Protein AF-A0A7K1BKQ8-F1 (afdb_monomer)

Sequence (79 aa):
VAAVLTTDAFADEVRIDEATAASMQVTGVPFFVFDRRLAVAGAQPPEVLLQVLDRVWSEREPALEVLIEGEVCGPEGCD

Radius of gyration: 20.64 Å; Cα contacts (8 Å, |Δi|>4): 30; chains: 1; bounding box: 34×36×50 Å

Foldseek 3Di:
DVVPVVDCVCVVVVVVVVVVCVVVVNDDDDKDQAPVPDIDHDDDDVVVVVVVVVVSVVPPDDDDDCPDDDQDQDVVGGD

Structure (mmCIF, N/CA/C/O backbone):
data_AF-A0A7K1BKQ8-F1
#
_entry.id   AF-A0A7K1BKQ8-F1
#
loop_
_atom_site.group_PDB
_atom_site.id
_atom_site.type_symbol
_atom_site.label_atom_id
_atom_site.label_alt_id
_atom_site.label_comp_id
_atom_site.label_asym_id
_atom_site.label_entity_id
_atom_site.label_seq_id
_atom_site.pdbx_PDB_ins_code
_atom_site.Cartn_x
_atom_site.Cartn_y
_atom_site.Cartn_z
_atom_site.occupancy
_atom_site.B_iso_or_equiv
_atom_site.auth_seq_id
_atom_site.auth_comp_id
_atom_site.auth_asym_id
_atom_site.auth_atom_id
_atom_site.pdbx_PDB_model_num
ATOM 1 N N . VAL A 1 1 ? 20.212 6.441 -15.149 1.00 73.38 1 VAL A N 1
ATOM 2 C CA . VAL A 1 1 ? 18.825 6.448 -15.678 1.00 73.38 1 VAL A CA 1
ATOM 3 C C . VAL A 1 1 ? 18.739 5.732 -17.017 1.00 73.38 1 VAL A C 1
ATOM 5 O O . VAL A 1 1 ? 18.092 4.701 -17.051 1.00 73.38 1 VAL A O 1
ATOM 8 N N . ALA A 1 2 ? 19.440 6.188 -18.068 1.00 88.12 2 ALA A N 1
ATOM 9 C CA . ALA A 1 2 ? 19.411 5.534 -19.387 1.00 88.12 2 ALA A CA 1
ATOM 10 C C . ALA A 1 2 ? 19.643 4.010 -19.326 1.00 88.12 2 ALA A C 1
ATOM 12 O O . ALA A 1 2 ? 18.830 3.273 -19.852 1.00 88.12 2 ALA A O 1
ATOM 13 N N . ALA A 1 3 ? 20.654 3.544 -18.583 1.00 87.81 3 ALA A N 1
ATOM 14 C CA . ALA A 1 3 ? 20.946 2.111 -18.435 1.00 87.81 3 ALA A CA 1
ATOM 15 C C . ALA A 1 3 ? 19.775 1.259 -17.895 1.00 87.81 3 ALA A C 1
ATOM 17 O O . ALA A 1 3 ? 19.620 0.114 -18.301 1.00 87.81 3 ALA A O 1
ATOM 18 N N . VAL A 1 4 ? 18.947 1.813 -17.003 1.00 94.06 4 VAL A N 1
ATOM 19 C CA . VAL A 1 4 ? 17.756 1.122 -16.478 1.00 94.06 4 VAL A CA 1
ATOM 20 C C . VAL A 1 4 ? 16.639 1.151 -17.517 1.00 94.06 4 VAL A C 1
ATOM 22 O O . VAL A 1 4 ? 16.053 0.124 -17.807 1.00 94.06 4 VAL A O 1
ATOM 25 N N . LEU A 1 5 ? 16.391 2.311 -18.134 1.00 94.75 5 LEU A N 1
ATOM 26 C CA . LEU A 1 5 ? 15.298 2.482 -19.100 1.00 94.75 5 LEU A CA 1
ATOM 27 C 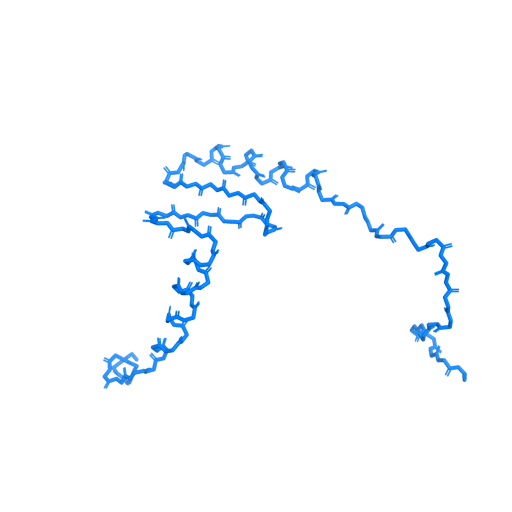C . LEU A 1 5 ? 15.505 1.727 -20.423 1.00 94.75 5 LEU A C 1
ATOM 29 O O . LEU A 1 5 ? 14.544 1.509 -21.151 1.00 94.75 5 LEU A O 1
ATOM 33 N N . THR A 1 6 ? 16.746 1.381 -20.771 1.00 96.44 6 THR A N 1
ATOM 34 C CA . THR A 1 6 ? 17.076 0.657 -22.009 1.00 96.44 6 THR A CA 1
ATOM 35 C C . THR A 1 6 ? 17.195 -0.855 -21.816 1.00 96.44 6 THR A C 1
ATOM 37 O O . THR A 1 6 ? 17.631 -1.543 -22.736 1.00 96.44 6 THR A O 1
ATOM 40 N N . THR A 1 7 ? 16.899 -1.370 -20.624 1.00 95.69 7 THR A N 1
ATOM 41 C CA . THR A 1 7 ? 16.974 -2.799 -20.288 1.00 95.69 7 THR A CA 1
ATOM 42 C C . THR A 1 7 ? 15.723 -3.226 -19.523 1.00 95.69 7 THR A C 1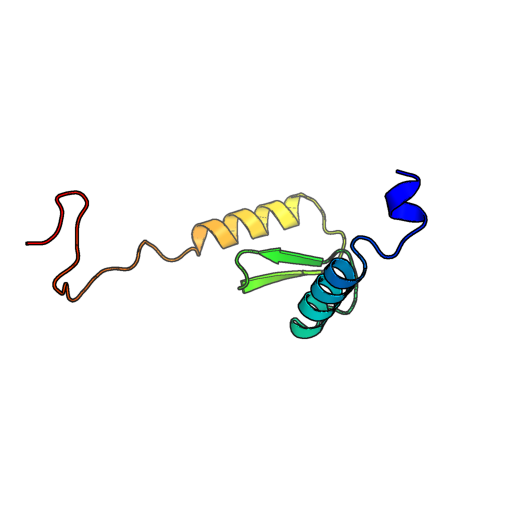
ATOM 44 O O . THR A 1 7 ? 14.886 -2.392 -19.192 1.00 95.69 7 THR A O 1
ATOM 47 N N . ASP A 1 8 ? 15.625 -4.516 -19.204 1.00 96.00 8 ASP A N 1
ATOM 48 C CA . ASP A 1 8 ? 14.553 -5.075 -18.370 1.00 96.00 8 ASP A CA 1
ATOM 49 C C . ASP A 1 8 ? 14.876 -5.015 -16.867 1.00 96.00 8 ASP A C 1
ATOM 51 O O . ASP A 1 8 ? 14.331 -5.773 -16.065 1.00 96.00 8 ASP A O 1
ATOM 55 N N . ALA A 1 9 ? 15.788 -4.129 -16.456 1.00 97.06 9 ALA A N 1
ATOM 56 C CA . ALA A 1 9 ? 16.081 -3.928 -15.044 1.00 97.06 9 ALA A CA 1
ATOM 57 C C . ALA A 1 9 ? 14.787 -3.593 -14.274 1.00 97.06 9 ALA A C 1
ATOM 59 O O . ALA A 1 9 ? 14.074 -2.657 -14.638 1.00 97.06 9 ALA A O 1
ATOM 60 N N . PHE A 1 10 ? 14.524 -4.339 -13.196 1.00 97.25 10 PHE A N 1
ATOM 61 C CA . PHE A 1 10 ? 13.329 -4.261 -12.341 1.00 97.25 10 PHE A CA 1
ATOM 62 C C . PHE A 1 10 ? 12.018 -4.803 -12.937 1.00 97.25 10 PHE A C 1
ATOM 64 O O . PHE A 1 10 ? 10.969 -4.688 -12.301 1.00 97.25 10 PHE A O 1
ATOM 71 N N . ALA A 1 11 ? 12.035 -5.376 -14.147 1.00 97.50 11 ALA A N 1
ATOM 72 C CA . ALA A 1 11 ? 10.819 -5.889 -14.776 1.00 97.50 11 ALA A CA 1
ATOM 73 C C . ALA A 1 11 ? 10.177 -7.022 -13.957 1.00 97.50 11 ALA A C 1
ATOM 75 O O . ALA A 1 11 ? 8.959 -7.021 -13.770 1.00 97.50 11 ALA A O 1
ATOM 76 N N . ASP A 1 12 ? 10.983 -7.949 -13.436 1.00 98.31 12 ASP A N 1
ATOM 77 C CA . ASP A 1 12 ? 10.497 -9.075 -12.634 1.00 98.31 12 ASP A CA 1
ATOM 78 C C . ASP A 1 12 ? 9.924 -8.602 -11.293 1.00 98.31 12 ASP A C 1
ATOM 80 O O . ASP A 1 12 ? 8.851 -9.041 -10.884 1.00 98.31 12 ASP A O 1
ATOM 84 N N . GLU A 1 13 ? 10.582 -7.649 -10.638 1.00 98.44 13 GLU A N 1
ATOM 85 C CA . GLU A 1 13 ? 10.134 -7.045 -9.385 1.00 98.44 13 GLU A CA 1
ATOM 86 C C . GLU A 1 13 ? 8.782 -6.339 -9.551 1.00 98.44 13 GLU A C 1
ATOM 88 O O . GLU A 1 13 ? 7.877 -6.547 -8.744 1.00 98.44 13 GLU A O 1
ATOM 93 N N . VAL A 1 14 ? 8.590 -5.588 -10.643 1.00 98.06 14 VAL A N 1
ATOM 94 C CA . VAL A 1 14 ? 7.292 -4.967 -10.961 1.00 98.06 14 VAL A CA 1
ATOM 95 C C . VAL A 1 14 ? 6.203 -6.028 -11.157 1.00 98.06 14 VAL A C 1
ATOM 97 O O . VAL A 1 14 ? 5.088 -5.868 -10.657 1.00 98.06 14 VAL A O 1
ATOM 100 N N . ARG A 1 15 ? 6.505 -7.139 -11.843 1.00 98.50 15 ARG A N 1
ATOM 101 C CA . ARG A 1 15 ? 5.542 -8.240 -12.040 1.00 98.50 15 ARG A CA 1
ATOM 102 C C . ARG A 1 15 ? 5.208 -8.959 -10.733 1.00 98.50 15 ARG A C 1
ATOM 104 O O . ARG A 1 15 ? 4.066 -9.381 -10.553 1.00 98.50 15 ARG A O 1
ATOM 111 N N . ILE A 1 16 ? 6.168 -9.077 -9.815 1.00 98.62 16 ILE A N 1
ATOM 112 C CA . ILE A 1 16 ? 5.955 -9.630 -8.471 1.00 98.62 16 ILE A CA 1
ATOM 113 C C . ILE A 1 16 ? 5.015 -8.730 -7.658 1.00 98.62 16 ILE A C 1
ATOM 115 O O . ILE A 1 16 ? 4.091 -9.246 -7.021 1.00 98.62 16 ILE A O 1
ATOM 119 N N . ASP A 1 17 ? 5.186 -7.409 -7.710 1.00 98.19 17 ASP A N 1
ATOM 120 C CA . ASP A 1 17 ? 4.301 -6.465 -7.016 1.00 98.19 17 ASP A CA 1
ATOM 121 C C . ASP A 1 17 ? 2.867 -6.513 -7.575 1.00 98.19 17 ASP A C 1
ATOM 123 O O . ASP A 1 17 ? 1.898 -6.596 -6.813 1.00 98.19 17 ASP A O 1
ATOM 127 N N . GLU A 1 18 ? 2.708 -6.553 -8.903 1.00 98.19 18 GLU A N 1
ATOM 128 C CA . GLU A 1 18 ? 1.405 -6.713 -9.567 1.00 98.19 18 GLU A CA 1
ATOM 129 C C . GLU A 1 18 ? 0.721 -8.038 -9.190 1.00 98.19 18 GLU A C 1
ATOM 131 O O . GLU A 1 18 ? -0.469 -8.055 -8.862 1.00 98.19 18 GLU A O 1
ATOM 136 N N . ALA A 1 19 ? 1.465 -9.150 -9.190 1.00 98.25 19 ALA A N 1
ATOM 137 C CA . ALA A 1 19 ? 0.953 -10.461 -8.792 1.00 98.25 19 ALA A CA 1
ATOM 138 C C . ALA A 1 19 ? 0.557 -10.494 -7.308 1.00 98.25 19 ALA A C 1
ATOM 140 O O . ALA A 1 19 ? -0.471 -11.076 -6.947 1.00 98.25 19 ALA A O 1
ATOM 141 N N . THR A 1 20 ? 1.330 -9.826 -6.450 1.00 96.88 20 THR A N 1
ATOM 142 C CA . THR A 1 20 ? 1.018 -9.672 -5.026 1.00 96.88 20 THR A CA 1
ATOM 143 C C . THR A 1 20 ? -0.300 -8.920 -4.848 1.00 96.88 20 THR A C 1
ATOM 145 O O . THR A 1 20 ? -1.188 -9.409 -4.147 1.00 96.88 20 THR A O 1
ATOM 148 N N . ALA A 1 21 ? -0.486 -7.792 -5.539 1.00 96.88 21 ALA A N 1
ATOM 149 C CA . ALA A 1 21 ? -1.739 -7.038 -5.515 1.00 96.88 21 ALA A CA 1
ATOM 150 C C . ALA A 1 21 ? -2.929 -7.870 -6.036 1.00 96.88 21 ALA A C 1
ATOM 152 O O . ALA A 1 21 ? -3.986 -7.915 -5.401 1.00 96.88 21 ALA A O 1
ATOM 153 N N . ALA A 1 22 ? -2.748 -8.600 -7.141 1.00 96.81 22 ALA A N 1
ATOM 154 C CA . ALA A 1 22 ? -3.776 -9.476 -7.702 1.00 96.81 22 ALA A CA 1
ATOM 155 C C . ALA A 1 22 ? -4.167 -10.617 -6.744 1.00 96.81 22 ALA A C 1
ATOM 157 O O . ALA A 1 22 ? -5.350 -10.943 -6.629 1.00 96.81 22 ALA A O 1
ATOM 158 N N . SER A 1 23 ? -3.208 -11.190 -6.004 1.00 96.19 23 SER A N 1
ATOM 159 C CA . SER A 1 23 ? -3.479 -12.231 -4.998 1.00 96.19 23 SER A CA 1
ATOM 160 C C . SER A 1 23 ? -4.390 -11.733 -3.865 1.00 96.19 23 SER A C 1
ATOM 162 O O . SER A 1 23 ? -5.208 -12.492 -3.342 1.00 96.19 23 SER A O 1
ATOM 164 N N . MET A 1 24 ? -4.324 -10.432 -3.561 1.00 94.50 24 MET A N 1
ATOM 165 C CA . MET A 1 24 ? -5.190 -9.733 -2.606 1.00 94.50 24 MET A CA 1
ATOM 166 C C . MET A 1 24 ? -6.499 -9.225 -3.241 1.00 94.50 24 MET A C 1
ATOM 168 O O . MET A 1 24 ? -7.223 -8.455 -2.616 1.00 94.50 24 MET A O 1
ATOM 172 N N . GLN A 1 25 ? -6.806 -9.636 -4.478 1.00 94.62 25 GLN A N 1
ATOM 173 C CA . GLN A 1 25 ? -7.963 -9.196 -5.269 1.00 94.62 25 GLN A CA 1
ATOM 174 C C . GLN A 1 25 ? -8.031 -7.675 -5.510 1.00 94.62 25 GLN A C 1
ATOM 176 O O . GLN A 1 25 ? -9.113 -7.113 -5.688 1.00 94.62 25 GLN A O 1
ATOM 181 N N . VAL A 1 26 ? -6.884 -6.989 -5.554 1.00 96.62 26 VAL A N 1
ATOM 182 C CA . VAL A 1 26 ? -6.826 -5.564 -5.910 1.00 96.62 26 VAL A CA 1
ATOM 183 C C . VAL A 1 26 ? -7.073 -5.397 -7.410 1.00 96.62 26 VAL A C 1
ATOM 185 O O . VAL A 1 26 ? -6.329 -5.929 -8.229 1.00 96.62 26 VAL A O 1
ATOM 188 N N . THR A 1 27 ? -8.100 -4.627 -7.782 1.00 96.06 27 THR A N 1
ATOM 189 C CA . THR A 1 27 ? -8.475 -4.379 -9.191 1.00 96.06 27 THR A CA 1
ATOM 190 C C . THR A 1 27 ? -8.346 -2.916 -9.624 1.00 96.06 27 THR A C 1
ATOM 192 O O . THR A 1 27 ? -8.699 -2.577 -10.751 1.00 96.06 27 THR A O 1
ATOM 195 N N . GLY A 1 28 ? -7.885 -2.025 -8.744 1.00 95.75 28 GLY A N 1
ATOM 196 C CA . GLY A 1 28 ? -7.764 -0.597 -9.032 1.00 95.75 28 GLY A CA 1
ATOM 197 C C . GLY A 1 28 ? -6.859 0.125 -8.040 1.00 95.75 28 GLY A C 1
ATOM 198 O O . GLY A 1 28 ? -6.710 -0.310 -6.900 1.00 95.75 28 GLY A O 1
ATOM 199 N N . VAL A 1 29 ? -6.257 1.229 -8.490 1.00 97.12 29 VAL A N 1
ATOM 200 C CA . VAL A 1 29 ? -5.287 2.035 -7.730 1.00 97.12 29 VAL A CA 1
ATOM 201 C C . VAL A 1 29 ? -5.738 3.506 -7.632 1.00 97.12 29 VAL A C 1
ATOM 203 O O . VAL A 1 29 ? -6.427 3.978 -8.540 1.00 97.12 29 VAL A O 1
ATOM 206 N N . PRO A 1 30 ? -5.361 4.252 -6.569 1.00 96.44 30 PRO A N 1
ATOM 207 C CA . PRO A 1 30 ? -4.530 3.822 -5.436 1.00 96.44 30 PRO A CA 1
ATOM 208 C C . PRO A 1 30 ? -5.268 2.870 -4.481 1.00 96.44 30 PRO A C 1
ATOM 210 O O . PRO A 1 30 ? -6.489 2.934 -4.343 1.00 96.44 30 PRO A O 1
ATOM 213 N N . PHE A 1 31 ? -4.514 1.981 -3.833 1.00 97.44 31 PHE A N 1
ATOM 214 C CA . PHE A 1 31 ? -5.005 0.995 -2.870 1.00 97.44 31 PHE A CA 1
ATOM 215 C C . PHE A 1 31 ? -4.003 0.885 -1.720 1.00 97.44 31 PHE A C 1
ATOM 217 O O . PHE A 1 31 ? -2.802 0.767 -1.956 1.00 97.44 31 PHE A O 1
ATOM 224 N N . PHE A 1 32 ? -4.487 0.933 -0.484 1.00 96.88 32 PHE A N 1
ATOM 225 C CA . PHE A 1 32 ? -3.662 0.928 0.719 1.00 96.88 32 PHE A CA 1
ATOM 226 C C . PHE A 1 32 ? -3.976 -0.317 1.541 1.00 96.88 32 PHE A C 1
ATOM 2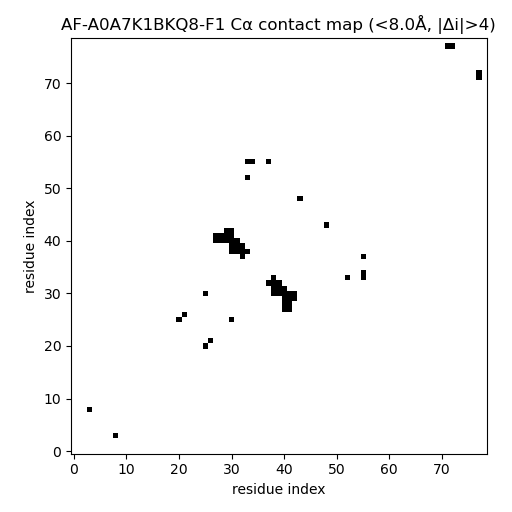28 O O . PHE A 1 32 ? -5.143 -0.593 1.807 1.00 96.88 32 PHE A O 1
ATOM 235 N N . VAL A 1 33 ? -2.943 -1.047 1.963 1.00 95.31 33 VAL A N 1
ATOM 236 C CA . VAL A 1 33 ? -3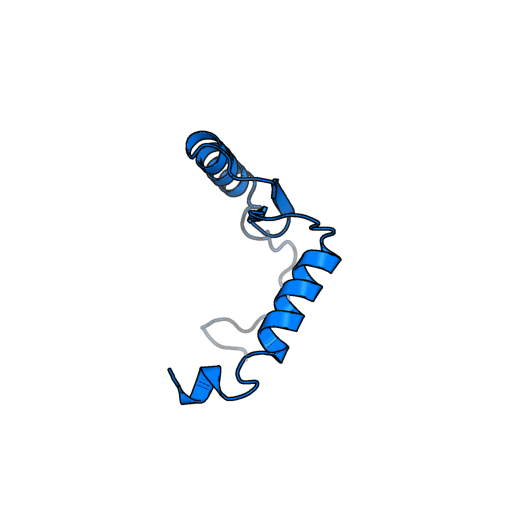.052 -2.202 2.866 1.00 95.31 33 VAL A CA 1
ATOM 237 C C . VAL A 1 33 ? -2.318 -1.874 4.160 1.00 95.31 33 VAL A C 1
ATOM 239 O O . VAL A 1 33 ? -1.146 -1.508 4.139 1.00 95.31 33 VAL A O 1
ATOM 242 N N . PHE A 1 34 ? -2.997 -2.037 5.290 1.00 94.50 34 PHE A N 1
ATOM 243 C CA . PHE A 1 34 ? -2.493 -1.749 6.626 1.00 94.50 34 PHE A CA 1
ATOM 244 C C . PHE A 1 34 ? -2.369 -3.048 7.420 1.00 94.50 34 PHE A C 1
ATOM 246 O O . PHE A 1 34 ? -3.335 -3.805 7.546 1.00 94.50 34 PHE A O 1
ATOM 253 N N . ASP A 1 35 ? -1.162 -3.309 7.930 1.00 92.31 35 ASP A N 1
ATOM 254 C CA . ASP A 1 35 ? -0.839 -4.470 8.777 1.00 92.31 35 ASP A CA 1
ATOM 255 C C . ASP A 1 35 ? -1.272 -5.821 8.170 1.00 92.31 35 ASP A C 1
ATOM 257 O O . ASP A 1 35 ? -1.630 -6.756 8.876 1.0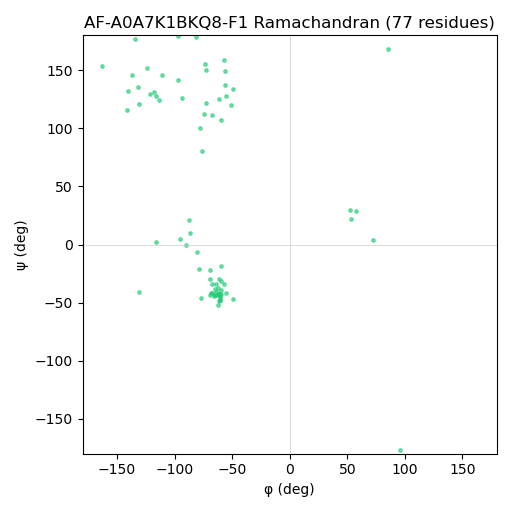0 92.31 35 ASP A O 1
ATOM 261 N N . ARG A 1 36 ? -1.293 -5.909 6.828 1.00 90.44 36 ARG A N 1
ATOM 262 C CA . ARG A 1 36 ? -1.782 -7.068 6.049 1.00 90.44 36 ARG A CA 1
ATOM 263 C C . ARG A 1 36 ? -3.203 -7.534 6.419 1.00 90.44 36 ARG A C 1
ATOM 265 O O . ARG A 1 36 ? -3.559 -8.675 6.139 1.00 90.44 36 ARG A O 1
ATOM 272 N N . ARG A 1 37 ? -4.015 -6.662 7.024 1.00 89.75 37 ARG A N 1
ATOM 273 C CA . ARG A 1 37 ? -5.335 -7.009 7.577 1.00 89.75 37 ARG A CA 1
ATOM 274 C C . ARG A 1 37 ? -6.445 -6.064 7.140 1.00 89.75 37 ARG A C 1
ATOM 276 O O . ARG A 1 37 ? -7.552 -6.516 6.865 1.00 89.75 37 ARG A O 1
ATOM 283 N N . LEU A 1 38 ? -6.167 -4.763 7.097 1.00 91.50 38 LEU A N 1
ATOM 284 C CA . LEU A 1 38 ? -7.139 -3.737 6.719 1.00 91.50 38 LEU A CA 1
ATOM 285 C C . LEU A 1 38 ? -6.760 -3.127 5.373 1.00 91.50 38 LEU A C 1
ATOM 287 O O . LEU A 1 38 ? -5.579 -2.991 5.066 1.00 91.50 38 LEU A O 1
ATOM 291 N N . ALA A 1 39 ? -7.754 -2.754 4.570 1.00 93.88 39 ALA A N 1
ATOM 292 C CA . ALA A 1 39 ? -7.527 -2.178 3.253 1.00 93.88 39 ALA A CA 1
ATOM 293 C C . ALA A 1 39 ? -8.438 -0.979 2.979 1.00 93.88 39 ALA A C 1
ATOM 295 O O . ALA A 1 39 ? -9.589 -0.945 3.414 1.00 93.88 39 ALA A O 1
ATOM 296 N N . VAL A 1 40 ? -7.915 -0.007 2.232 1.00 96.25 40 VAL A N 1
ATOM 297 C CA . VAL A 1 40 ? -8.632 1.187 1.777 1.00 96.25 40 VAL A CA 1
ATOM 298 C C . VAL A 1 40 ? -8.401 1.352 0.281 1.00 96.25 40 VAL A C 1
ATOM 300 O O . VAL A 1 40 ? -7.264 1.493 -0.166 1.00 96.25 40 VAL A O 1
ATOM 303 N N . ALA A 1 41 ? -9.485 1.354 -0.493 1.00 95.62 41 ALA A N 1
ATOM 304 C CA . ALA A 1 41 ? -9.440 1.573 -1.934 1.00 95.62 41 ALA A CA 1
ATOM 305 C C . ALA A 1 41 ? -9.742 3.036 -2.290 1.00 95.62 41 ALA A C 1
ATOM 307 O O . ALA A 1 41 ? -10.646 3.661 -1.722 1.00 95.62 41 ALA A O 1
ATOM 308 N N . GLY A 1 42 ? -9.024 3.552 -3.286 1.00 96.06 42 GLY A N 1
ATOM 309 C CA . GLY A 1 42 ? -9.211 4.885 -3.841 1.00 96.06 42 GLY A CA 1
ATOM 310 C C . GLY A 1 42 ? -8.469 5.988 -3.088 1.00 96.06 42 GLY A C 1
ATOM 311 O O . GLY A 1 42 ? -7.942 5.806 -1.990 1.00 96.06 42 GLY A O 1
ATOM 312 N N . ALA A 1 43 ? -8.420 7.162 -3.718 1.00 96.25 43 ALA A N 1
ATOM 313 C CA . ALA A 1 43 ? -7.798 8.357 -3.161 1.00 96.25 43 ALA A CA 1
ATOM 314 C C . ALA A 1 43 ? -8.708 8.977 -2.089 1.00 96.25 43 ALA A C 1
ATOM 316 O O . ALA A 1 43 ? -9.470 9.903 -2.362 1.00 96.25 43 ALA A O 1
ATOM 317 N N . GLN A 1 44 ? -8.669 8.413 -0.883 1.00 97.06 44 GLN A N 1
ATOM 318 C CA . GLN A 1 44 ? -9.461 8.896 0.244 1.00 97.06 44 GLN A CA 1
ATOM 319 C C . GLN A 1 44 ? -8.904 10.209 0.822 1.00 97.06 44 GLN A C 1
ATOM 321 O O . GLN A 1 44 ? -7.703 10.469 0.706 1.00 97.06 44 GLN A O 1
ATOM 326 N N . PRO A 1 45 ? -9.748 11.021 1.487 1.00 97.94 45 PRO A N 1
ATOM 327 C CA . PRO A 1 45 ? -9.291 12.166 2.265 1.00 97.94 45 PRO A CA 1
ATOM 328 C C . PRO A 1 45 ? -8.271 11.763 3.343 1.00 97.94 45 PRO A C 1
ATOM 330 O O . PRO A 1 45 ? -8.355 10.656 3.890 1.00 97.94 45 PRO A O 1
ATOM 333 N N . PRO A 1 46 ? -7.330 12.651 3.699 1.00 97.69 46 PRO A N 1
ATOM 334 C CA . PRO A 1 46 ? -6.303 12.350 4.693 1.00 97.69 46 PRO A CA 1
ATOM 335 C C . PRO A 1 46 ? -6.889 11.993 6.066 1.00 97.69 46 PRO A C 1
ATOM 337 O O . PRO A 1 46 ? -6.330 11.148 6.762 1.00 97.69 46 PRO A O 1
ATOM 340 N N . GLU A 1 47 ? -8.041 12.553 6.439 1.00 97.69 47 GLU A N 1
ATOM 341 C CA . GLU A 1 47 ?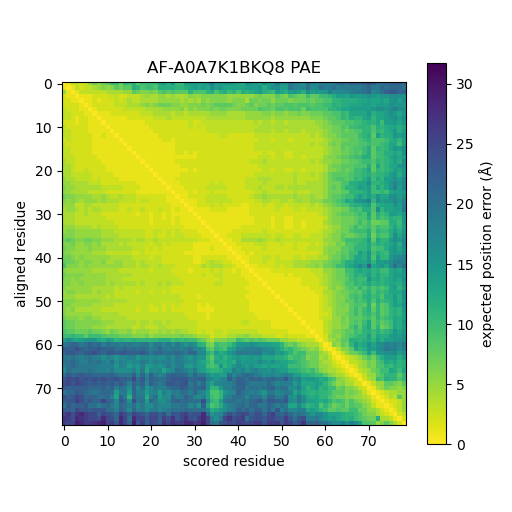 -8.723 12.251 7.703 1.00 97.69 47 GLU A CA 1
ATOM 342 C C . GLU A 1 47 ? -9.180 10.787 7.773 1.00 97.69 47 GLU A C 1
ATOM 344 O O . GLU A 1 47 ? -9.136 10.178 8.840 1.00 97.69 47 GLU A O 1
ATOM 349 N N . VAL A 1 48 ? -9.579 10.200 6.638 1.00 96.19 48 VAL A N 1
ATOM 350 C CA . VAL A 1 48 ? -9.963 8.782 6.556 1.00 96.19 48 VAL A CA 1
ATOM 351 C C . VAL A 1 48 ? -8.738 7.893 6.750 1.00 96.19 48 VAL A C 1
ATOM 353 O O . VAL A 1 48 ? -8.797 6.915 7.492 1.00 96.19 48 VAL A O 1
ATOM 356 N N . LEU A 1 49 ? -7.612 8.242 6.123 1.00 96.88 49 LEU A N 1
ATOM 357 C CA . LEU A 1 49 ? -6.362 7.496 6.288 1.00 96.88 49 LEU A CA 1
ATOM 358 C C . LEU A 1 49 ? -5.857 7.564 7.735 1.00 96.88 49 LEU A C 1
ATOM 360 O O . LEU A 1 49 ? -5.442 6.539 8.272 1.00 96.88 49 LEU A O 1
ATOM 364 N N . LEU A 1 50 ? -5.952 8.731 8.382 1.00 97.38 50 LEU A N 1
ATOM 365 C CA . LEU A 1 50 ? -5.591 8.901 9.791 1.00 97.38 50 LEU A CA 1
ATOM 366 C C . LEU A 1 50 ? -6.437 8.003 10.705 1.00 97.38 50 LEU A C 1
ATOM 368 O O . LEU A 1 50 ? -5.880 7.263 11.510 1.00 97.38 50 LEU A O 1
ATOM 372 N N . GLN A 1 51 ? -7.761 7.982 10.522 1.00 96.25 51 GLN A N 1
ATOM 373 C CA . GLN A 1 51 ? -8.650 7.111 11.304 1.00 96.25 51 GLN A CA 1
ATOM 374 C C . GLN A 1 51 ? -8.310 5.624 11.147 1.00 96.25 51 GLN A C 1
ATOM 376 O O . GLN A 1 51 ? -8.373 4.862 12.113 1.00 96.25 51 GLN A O 1
ATOM 381 N N . VAL A 1 52 ? -7.950 5.193 9.935 1.00 95.94 52 VAL A N 1
ATOM 382 C CA . VAL A 1 52 ? -7.552 3.803 9.684 1.00 95.94 52 VAL A CA 1
ATOM 383 C C . VAL A 1 52 ? -6.219 3.487 10.357 1.00 95.94 52 VAL A C 1
ATOM 385 O O . VAL A 1 52 ? -6.102 2.428 10.968 1.00 95.94 52 VAL A O 1
ATOM 388 N N . LEU A 1 53 ? -5.245 4.398 10.309 1.00 95.94 53 LEU A N 1
ATOM 389 C CA . LEU A 1 53 ? -3.965 4.239 11.003 1.00 95.94 53 LEU A CA 1
ATOM 390 C C . LEU A 1 53 ? -4.149 4.120 12.522 1.00 95.94 53 LEU A C 1
ATOM 392 O O . LEU A 1 53 ? -3.626 3.176 13.113 1.00 95.94 53 LEU A O 1
ATOM 396 N N . ASP A 1 54 ? -4.936 5.009 13.132 1.00 95.81 54 ASP A N 1
ATOM 397 C CA . ASP A 1 54 ? -5.228 4.977 14.572 1.00 95.81 54 ASP A CA 1
ATOM 398 C C . ASP A 1 54 ? -5.901 3.660 14.974 1.00 95.81 54 ASP A C 1
ATOM 400 O O . ASP A 1 54 ? -5.530 3.021 15.963 1.00 95.81 54 ASP A O 1
ATOM 404 N N . ARG A 1 55 ? -6.859 3.202 14.161 1.00 93.56 55 ARG A N 1
ATOM 405 C CA . ARG A 1 55 ? -7.543 1.927 14.372 1.00 93.56 55 ARG A CA 1
ATOM 406 C C . ARG A 1 55 ? -6.579 0.746 14.299 1.00 93.56 55 ARG A C 1
ATOM 408 O O . ARG A 1 55 ? -6.555 -0.064 15.222 1.00 93.56 55 ARG A O 1
ATOM 415 N N . VAL A 1 56 ? -5.794 0.647 13.223 1.00 94.12 56 VAL A N 1
ATOM 416 C CA . VAL A 1 56 ? -4.803 -0.425 13.023 1.00 94.12 56 VAL A CA 1
ATOM 417 C C . VAL A 1 56 ? -3.840 -0.476 14.202 1.00 94.12 56 VAL A C 1
ATOM 419 O O . VAL A 1 56 ? -3.530 -1.559 14.689 1.00 94.12 56 VAL A O 1
ATOM 422 N N . TRP A 1 57 ? -3.408 0.689 14.683 1.00 92.06 57 TRP A N 1
ATOM 423 C CA . TRP A 1 57 ? -2.516 0.803 15.827 1.00 92.06 57 TRP A CA 1
ATOM 424 C C . TRP A 1 57 ? -3.162 0.318 17.129 1.00 92.06 57 TRP A C 1
ATOM 426 O O . TRP A 1 57 ? -2.534 -0.428 17.873 1.00 92.06 57 TRP A O 1
ATOM 436 N N . SER A 1 58 ? -4.418 0.691 17.392 1.00 91.38 58 SER A N 1
ATOM 437 C CA . SER A 1 58 ? -5.141 0.260 18.598 1.00 91.38 58 SER A CA 1
ATOM 438 C C . SER A 1 58 ? -5.492 -1.231 18.618 1.00 91.38 58 SER A C 1
ATOM 440 O O . SER A 1 58 ? -5.591 -1.823 19.687 1.00 91.38 58 SER A O 1
ATOM 442 N N . GLU A 1 59 ? -5.694 -1.832 17.442 1.00 89.00 59 GLU A N 1
ATOM 443 C CA . GLU A 1 59 ? -6.074 -3.239 17.280 1.00 89.00 59 GLU A CA 1
ATOM 444 C C . GLU A 1 59 ? -4.853 -4.164 17.159 1.00 89.00 59 GLU A C 1
ATOM 446 O O . GLU A 1 59 ? -5.025 -5.372 16.992 1.00 89.00 59 GLU A O 1
ATOM 451 N 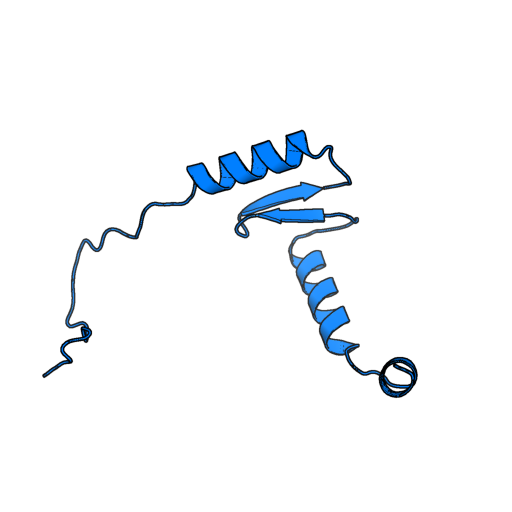N . ARG A 1 60 ? -3.624 -3.629 17.199 1.00 83.44 60 ARG A N 1
ATOM 452 C CA . ARG A 1 60 ? -2.428 -4.474 17.216 1.00 83.44 60 ARG A CA 1
ATOM 453 C C . ARG A 1 60 ? -2.445 -5.334 18.467 1.00 83.44 60 ARG A C 1
ATOM 455 O O . ARG A 1 60 ? -2.542 -4.809 19.576 1.00 83.44 60 ARG A O 1
ATOM 462 N N . GLU A 1 61 ? -2.346 -6.647 18.269 1.00 72.56 61 GLU A N 1
ATOM 463 C CA . GLU A 1 61 ? -2.280 -7.572 19.390 1.00 72.56 61 GLU A CA 1
ATOM 464 C C . GLU A 1 61 ? -1.106 -7.190 20.305 1.00 72.56 61 GLU A C 1
ATOM 466 O O . GLU A 1 61 ? -0.024 -6.838 19.812 1.00 72.56 61 GLU A O 1
ATOM 471 N N . PRO A 1 62 ? -1.308 -7.220 21.635 1.00 70.25 62 PRO A N 1
ATOM 472 C CA . PRO A 1 62 ? -0.205 -7.083 22.569 1.00 70.25 62 PRO A CA 1
ATOM 473 C C . PRO A 1 62 ? 0.83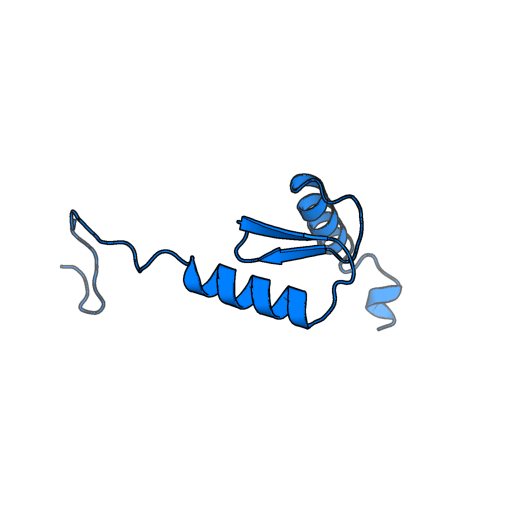9 -8.172 22.301 1.00 70.25 62 PRO A C 1
ATOM 475 O O . PRO A 1 62 ? 0.549 -9.199 21.685 1.00 70.25 62 PRO A O 1
ATOM 478 N N . ALA A 1 63 ? 2.070 -7.935 22.760 1.00 68.56 63 ALA A N 1
ATOM 479 C CA . ALA A 1 63 ? 3.136 -8.923 22.650 1.00 68.56 63 ALA A CA 1
ATOM 480 C C . ALA A 1 63 ? 2.643 -10.291 23.148 1.00 68.56 63 ALA A C 1
ATOM 482 O O . ALA A 1 63 ? 1.985 -10.377 24.185 1.00 68.56 63 ALA A O 1
ATOM 483 N N . LEU A 1 64 ? 2.944 -11.323 22.360 1.00 75.06 64 LEU A N 1
ATOM 484 C CA . LEU A 1 64 ? 2.484 -12.692 22.562 1.00 75.06 64 LEU A CA 1
ATOM 485 C C . LEU A 1 64 ? 2.781 -13.128 24.001 1.00 75.06 64 LEU A C 1
ATOM 487 O O . LEU A 1 64 ? 3.936 -13.112 24.430 1.00 75.06 64 LEU A O 1
ATOM 491 N N . GLU A 1 65 ? 1.741 -13.486 24.750 1.00 76.88 65 GLU A N 1
ATOM 492 C CA . GLU A 1 65 ? 1.911 -14.007 26.102 1.00 76.88 65 GLU A CA 1
ATOM 493 C C . GLU A 1 65 ? 2.431 -15.443 26.000 1.00 76.88 65 GLU A C 1
ATOM 495 O O . GLU A 1 65 ? 1.752 -16.345 25.501 1.00 76.88 65 GLU A O 1
ATOM 500 N N . VAL A 1 66 ? 3.675 -15.652 26.428 1.00 78.00 66 VAL A N 1
ATOM 501 C CA . VAL A 1 66 ? 4.293 -16.976 26.429 1.00 78.00 66 VAL A CA 1
ATOM 502 C C . VAL A 1 66 ? 3.758 -17.749 27.632 1.00 78.00 66 VAL A C 1
ATOM 504 O O . VAL A 1 66 ? 4.187 -17.549 28.762 1.00 78.00 66 VAL A O 1
ATOM 507 N N . LEU A 1 67 ? 2.783 -18.627 27.387 1.00 77.06 67 LEU A N 1
ATOM 508 C CA . LEU A 1 67 ? 2.150 -19.444 28.432 1.00 77.06 67 LEU A CA 1
ATOM 509 C C . LEU A 1 67 ? 2.997 -20.657 28.849 1.00 77.06 67 LEU A C 1
ATOM 511 O O . LEU A 1 67 ? 2.776 -21.230 29.914 1.00 77.06 67 LEU A O 1
ATOM 515 N N . ILE A 1 68 ? 3.929 -21.081 27.992 1.00 77.81 68 ILE A N 1
ATOM 516 C CA . ILE A 1 68 ? 4.835 -22.208 28.226 1.00 77.81 68 ILE A CA 1
ATOM 517 C C . ILE A 1 68 ? 6.199 -21.831 27.651 1.00 77.81 68 ILE A C 1
ATOM 519 O O . ILE A 1 68 ? 6.332 -21.661 26.439 1.00 77.81 68 ILE A O 1
ATOM 523 N N . GLU A 1 69 ? 7.203 -21.723 28.515 1.00 75.62 69 GLU A N 1
ATOM 524 C CA . GLU A 1 69 ? 8.595 -21.511 28.119 1.00 75.62 69 GLU A CA 1
ATOM 525 C C . GLU A 1 69 ? 9.313 -22.865 28.008 1.00 75.62 69 GLU A C 1
ATOM 527 O O . GLU A 1 69 ? 9.274 -23.681 28.929 1.00 75.62 69 GLU A O 1
ATOM 532 N N . GLY A 1 70 ? 9.928 -23.122 26.851 1.00 76.38 70 GLY A N 1
ATOM 533 C CA . GLY A 1 70 ? 10.908 -24.198 26.667 1.00 76.38 70 GLY A CA 1
ATOM 534 C C . GLY A 1 70 ? 12.333 -23.657 26.787 1.00 76.38 70 GLY A C 1
ATOM 535 O O . GLY A 1 70 ? 12.517 -22.453 26.952 1.00 76.38 70 GLY A O 1
ATOM 536 N N . GLU A 1 71 ? 13.343 -24.523 26.663 1.00 80.19 71 GLU A N 1
ATOM 537 C CA . GLU A 1 71 ? 14.742 -24.082 26.612 1.00 80.19 71 GLU A CA 1
ATOM 538 C C . GLU A 1 71 ? 14.934 -23.135 25.416 1.00 80.19 71 GLU A C 1
ATOM 540 O O . GLU A 1 71 ? 14.894 -23.546 24.253 1.00 80.19 71 GLU A O 1
ATOM 545 N N . VAL A 1 72 ? 15.085 -21.845 25.702 1.00 80.31 72 VAL A N 1
ATOM 546 C CA . VAL A 1 72 ? 15.323 -20.803 24.708 1.00 80.31 72 VAL A CA 1
ATOM 547 C C . VAL A 1 72 ? 16.634 -20.117 25.035 1.00 80.31 72 VAL A C 1
ATOM 549 O O . VAL A 1 72 ? 16.877 -19.696 26.162 1.00 80.31 72 VAL A O 1
ATOM 552 N N . CYS A 1 73 ? 17.496 -20.006 24.032 1.00 82.12 73 CYS A N 1
ATOM 553 C CA . CYS A 1 73 ? 18.751 -19.288 24.163 1.00 82.12 73 CYS A CA 1
ATOM 554 C C . CYS A 1 73 ? 18.462 -17.798 24.336 1.00 82.12 73 CYS A C 1
ATOM 556 O O . CYS A 1 73 ? 17.974 -17.134 23.416 1.00 82.12 73 CYS A O 1
ATOM 558 N N . GLY A 1 74 ? 18.749 -17.290 25.530 1.00 83.31 74 GLY A N 1
ATOM 559 C CA . GLY A 1 74 ? 18.645 -15.874 25.841 1.00 83.31 74 GLY A CA 1
ATOM 560 C C . GLY A 1 74 ? 19.873 -15.087 25.372 1.00 83.31 74 GLY A C 1
ATOM 561 O O . GLY A 1 74 ? 20.846 -15.662 24.880 1.00 83.31 74 GLY A O 1
ATOM 562 N N . PRO A 1 75 ? 19.877 -13.758 25.573 1.00 81.62 75 PRO A N 1
ATOM 563 C CA . PRO A 1 75 ? 21.064 -12.925 25.354 1.00 81.62 75 PRO A CA 1
ATOM 564 C C . PRO A 1 75 ? 22.259 -13.332 26.236 1.00 81.62 75 PRO A C 1
ATOM 566 O O . PRO A 1 75 ? 23.395 -12.993 25.919 1.00 81.62 75 PRO A O 1
ATOM 569 N N . GLU A 1 76 ? 22.000 -14.081 27.309 1.00 86.75 76 GLU A N 1
ATOM 570 C CA . GLU A 1 76 ? 22.993 -14.667 28.217 1.00 86.75 76 GLU A CA 1
ATOM 571 C C . GLU A 1 76 ? 23.616 -15.973 27.663 1.00 86.75 76 GLU A C 1
ATOM 573 O O . GLU A 1 76 ? 24.564 -16.493 28.244 1.00 86.75 76 GLU A O 1
ATOM 578 N N . GLY A 1 77 ? 23.126 -16.491 26.528 1.00 73.00 77 GLY A N 1
ATOM 579 C CA . GLY A 1 77 ? 23.542 -17.768 25.943 1.00 73.00 77 GLY A CA 1
ATOM 580 C C . GLY A 1 77 ? 22.634 -18.942 26.325 1.00 73.00 77 GLY A C 1
ATOM 581 O O . GLY A 1 77 ? 21.596 -18.773 26.963 1.00 73.00 77 GLY A O 1
ATOM 582 N N . CYS A 1 78 ? 23.011 -20.133 25.868 1.00 82.94 78 CYS A N 1
ATOM 583 C CA . CYS A 1 78 ? 22.429 -21.409 26.275 1.00 82.94 78 CYS A CA 1
ATOM 584 C C . CYS A 1 78 ? 23.577 -22.361 26.617 1.00 82.94 78 CYS A C 1
ATOM 586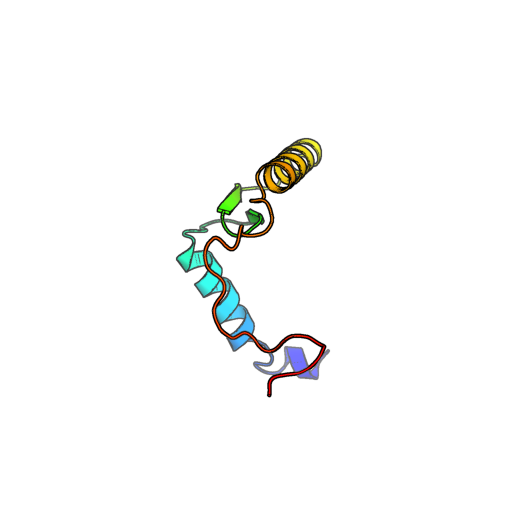 O O . CYS A 1 78 ? 24.584 -22.370 25.903 1.00 82.94 78 CYS A O 1
ATOM 588 N N . ASP A 1 79 ? 23.434 -23.076 27.732 1.00 66.88 79 ASP A N 1
ATOM 589 C CA . ASP A 1 79 ? 24.403 -24.073 28.200 1.00 66.88 79 ASP A CA 1
ATOM 590 C C . ASP A 1 79 ? 24.347 -25.362 27.360 1.00 66.88 79 ASP A C 1
ATOM 592 O O . ASP A 1 79 ? 23.233 -25.771 26.952 1.00 66.88 79 ASP A O 1
#

Solvent-accessible surface area (backbone atoms only — not comparable to full-atom values): 5265 Å² total; per-residue (Å²): 108,67,77,47,76,77,48,72,69,64,50,67,59,53,50,48,52,53,51,54,42,46,74,71,68,54,88,66,80,53,64,48,74,46,93,91,76,46,77,46,78,49,89,67,59,69,70,60,53,49,54,49,52,55,48,55,61,70,66,51,76,72,82,81,79,79,87,72,86,70,100,67,71,48,100,89,50,72,135

Secondary structure (DSSP, 8-state):
-HHHHTS-TTHHHHHHHHHHHHHTT--SSSEEEETTTEEEES---HHHHHHHHHHHHHTSPPSP--SS-----BTTB--

pLDDT: mean 90.66, std 8.79, range [66.88, 98.62]

Mean predicted aligned error: 7.66 Å